Protein AF-A0A1W9P4B5-F1 (afdb_monomer_lite)

Sequence (151 aa):
MIIADLLYSATKAFLNADIENPQRNAEILLSYLLDCSIGEIYLSKEIELDIEKFKCSIQQKIEGEPWAYIFNSVQFRNLELKIKKGVFIPRPETELLVEEAERIVLRWLGHTKHAVDFPSEEIMAQVSIGNFSIADTRNWCSSTSAPAAET

Foldseek 3Di:
DFLVVQLVVQLVLCVVLVHPPSSVVSLVLCCLQQVHHSVVSVVDGDDDGDVVLSVVLSVCVSVVHDPCASSQWDDDPPDIDRHHPPDDHDDPVCVVVVVVVVVVVVVVVVPDPDPDPDPPVPPPPDPCPDDDDDDDDDDDDDDDDDDDDDD

Structure (mmCIF, N/CA/C/O backbone):
data_AF-A0A1W9P4B5-F1
#
_entry.id   AF-A0A1W9P4B5-F1
#
loop_
_atom_site.group_PDB
_atom_site.id
_atom_site.type_symbol
_atom_site.label_atom_id
_atom_site.label_alt_id
_atom_site.label_comp_id
_atom_site.label_asym_id
_atom_site.label_entity_id
_atom_site.label_seq_id
_atom_site.pdbx_PDB_ins_code
_atom_site.Cartn_x
_atom_site.Cartn_y
_atom_site.Cartn_z
_atom_site.occupancy
_atom_site.B_iso_or_equiv
_atom_site.auth_seq_id
_atom_site.auth_comp_id
_atom_site.auth_asym_id
_atom_site.auth_atom_id
_atom_site.pdbx_PDB_model_num
ATOM 1 N N . MET A 1 1 ? -5.788 9.932 16.813 1.00 71.62 1 MET A N 1
ATOM 2 C CA . MET A 1 1 ? -6.511 8.633 16.718 1.00 71.62 1 MET A CA 1
ATOM 3 C C . MET A 1 1 ? -5.588 7.511 17.172 1.00 71.62 1 MET A C 1
ATOM 5 O O . MET A 1 1 ? -4.381 7.673 17.034 1.00 71.62 1 MET A O 1
ATOM 9 N N . ILE A 1 2 ? -6.121 6.403 17.701 1.00 86.38 2 ILE A N 1
ATOM 10 C CA . ILE A 1 2 ? -5.302 5.263 18.146 1.00 86.38 2 ILE A CA 1
ATOM 11 C C . ILE A 1 2 ? -4.926 4.403 16.931 1.00 86.38 2 ILE A C 1
ATOM 13 O O . ILE A 1 2 ? -5.793 3.977 16.168 1.00 86.38 2 ILE A O 1
ATOM 17 N N . ILE A 1 3 ? -3.632 4.122 16.761 1.00 88.44 3 ILE A N 1
ATOM 18 C CA . ILE A 1 3 ? -3.105 3.330 15.633 1.00 88.44 3 ILE A CA 1
ATOM 19 C C . ILE A 1 3 ? -3.674 1.911 15.599 1.00 88.44 3 ILE A C 1
ATOM 21 O O . ILE A 1 3 ? -4.007 1.400 14.530 1.00 88.44 3 ILE A O 1
ATOM 25 N N . ALA A 1 4 ? -3.818 1.283 16.768 1.00 89.38 4 ALA A N 1
ATOM 26 C CA . ALA A 1 4 ? -4.359 -0.067 16.885 1.00 89.38 4 ALA A CA 1
ATOM 27 C C . ALA A 1 4 ? -5.770 -0.183 16.281 1.00 89.38 4 ALA A C 1
ATOM 29 O O . ALA A 1 4 ? -6.054 -1.153 15.580 1.00 89.38 4 ALA A O 1
ATOM 30 N N . ASP A 1 5 ? -6.622 0.828 16.481 1.00 91.06 5 ASP A N 1
ATOM 31 C CA . ASP A 1 5 ? -7.984 0.843 15.938 1.00 91.06 5 ASP A CA 1
ATOM 32 C C . ASP A 1 5 ? -7.976 0.956 14.407 1.00 91.06 5 ASP A C 1
ATOM 34 O O . ASP A 1 5 ? -8.741 0.278 13.717 1.00 91.06 5 ASP A O 1
ATOM 38 N N . LEU A 1 6 ? -7.070 1.773 13.861 1.00 91.94 6 LEU A N 1
ATOM 39 C CA . LEU A 1 6 ? -6.895 1.933 12.419 1.00 91.94 6 LEU A CA 1
ATOM 40 C C . LEU A 1 6 ? -6.395 0.640 11.768 1.00 91.94 6 LEU A C 1
ATOM 42 O O . LEU A 1 6 ? -7.020 0.163 10.819 1.00 91.94 6 LEU A O 1
ATOM 46 N N . LEU A 1 7 ? -5.344 0.024 12.320 1.00 92.75 7 LEU A N 1
ATOM 47 C CA . LEU A 1 7 ? -4.835 -1.274 11.866 1.00 92.75 7 LEU A CA 1
ATOM 48 C C . LEU A 1 7 ? -5.916 -2.353 11.924 1.00 92.75 7 LEU A C 1
ATOM 50 O O . LEU A 1 7 ? -6.092 -3.099 10.959 1.00 92.75 7 LEU A O 1
ATOM 54 N N . TYR A 1 8 ? -6.670 -2.418 13.023 1.00 94.19 8 TYR A N 1
ATOM 55 C CA . TYR A 1 8 ? -7.763 -3.372 13.182 1.00 94.19 8 TYR A CA 1
ATOM 56 C C . TYR A 1 8 ? -8.853 -3.166 12.122 1.00 94.19 8 TYR A C 1
ATOM 58 O O . TYR A 1 8 ? -9.281 -4.126 11.477 1.00 94.19 8 TYR A O 1
ATOM 66 N N . SER A 1 9 ? -9.270 -1.917 11.894 1.00 94.44 9 SER A N 1
ATOM 67 C CA . SER A 1 9 ? -10.311 -1.592 10.916 1.00 94.44 9 SER A CA 1
ATOM 68 C C . SER A 1 9 ? -9.905 -1.933 9.475 1.00 94.44 9 SER A C 1
ATOM 70 O O . SER A 1 9 ? -10.677 -2.588 8.773 1.00 94.44 9 SER A O 1
ATOM 72 N N . ALA A 1 10 ? -8.682 -1.581 9.056 1.00 94.50 10 ALA A N 1
ATOM 73 C CA . ALA A 1 10 ? -8.159 -1.912 7.729 1.00 94.50 10 ALA A CA 1
ATOM 74 C C . ALA A 1 10 ? -7.970 -3.421 7.552 1.00 94.50 10 ALA A C 1
ATOM 76 O O . ALA A 1 10 ? -8.402 -3.983 6.549 1.00 94.50 10 ALA A O 1
ATOM 77 N N . THR A 1 11 ? -7.396 -4.098 8.551 1.00 96.25 11 THR A N 1
ATOM 78 C CA . THR A 1 11 ? -7.199 -5.555 8.513 1.00 96.25 11 THR A CA 1
ATOM 79 C C . THR A 1 11 ? -8.533 -6.278 8.355 1.00 96.25 11 THR A C 1
ATOM 81 O O . THR A 1 11 ? -8.647 -7.189 7.541 1.00 96.25 11 THR A O 1
ATOM 84 N N . LYS A 1 12 ? -9.569 -5.849 9.086 1.00 96.62 12 LYS A N 1
ATOM 85 C CA . LYS A 1 12 ? -10.916 -6.415 8.973 1.00 96.62 12 LYS A CA 1
ATOM 86 C C . LYS A 1 12 ? -11.532 -6.168 7.595 1.00 96.62 12 LYS A C 1
ATOM 88 O O . LYS A 1 12 ? -12.156 -7.072 7.049 1.00 96.62 12 LYS A O 1
ATOM 93 N N . ALA A 1 13 ? -11.356 -4.973 7.030 1.00 94.69 13 ALA A N 1
ATOM 94 C CA . ALA A 1 13 ? -11.843 -4.657 5.689 1.00 94.69 13 ALA A CA 1
ATOM 95 C C . ALA A 1 13 ? -11.183 -5.545 4.621 1.00 94.69 13 ALA A C 1
ATOM 97 O O . ALA A 1 13 ? -11.881 -6.134 3.801 1.00 94.69 13 ALA A O 1
ATOM 98 N N . PHE A 1 14 ? -9.860 -5.707 4.684 1.00 95.38 14 PHE A N 1
ATOM 99 C CA . PHE A 1 14 ? -9.109 -6.560 3.761 1.00 95.38 14 PHE A CA 1
ATOM 100 C C . PHE A 1 14 ? -9.411 -8.048 3.940 1.00 95.38 14 PHE A C 1
ATOM 102 O O . PHE A 1 14 ? -9.526 -8.761 2.948 1.00 95.38 14 PHE A O 1
ATOM 109 N N . LEU A 1 15 ? -9.616 -8.507 5.177 1.00 95.62 15 LEU A N 1
ATOM 110 C CA . LEU A 1 15 ? -10.030 -9.882 5.457 1.00 95.62 15 LEU A CA 1
ATOM 111 C C . LEU A 1 15 ? -11.411 -10.189 4.863 1.00 95.62 15 LEU A C 1
ATOM 113 O O . LEU A 1 15 ? -11.600 -11.233 4.252 1.00 95.62 15 LEU A O 1
ATOM 117 N N . ASN A 1 16 ? -12.370 -9.271 5.007 1.00 95.31 16 ASN A N 1
ATOM 118 C CA . ASN A 1 16 ? -13.713 -9.436 4.443 1.00 95.31 16 ASN A CA 1
ATOM 119 C C . ASN A 1 16 ? -13.723 -9.442 2.906 1.00 95.31 16 ASN A C 1
ATOM 121 O O . ASN A 1 16 ? -14.656 -9.968 2.308 1.00 95.31 16 ASN A O 1
ATOM 125 N N . ALA A 1 17 ? -12.713 -8.833 2.287 1.00 93.81 17 ALA A N 1
ATOM 126 C CA . ALA A 1 17 ? -12.527 -8.777 0.843 1.00 93.81 17 ALA A CA 1
ATOM 127 C C . ALA A 1 17 ? -11.609 -9.890 0.298 1.00 93.81 17 ALA A C 1
ATOM 129 O O . ALA A 1 17 ? -11.245 -9.840 -0.872 1.00 93.81 17 ALA A O 1
ATOM 130 N N . ASP A 1 18 ? -11.226 -10.864 1.134 1.00 93.50 18 ASP A N 1
ATOM 131 C CA . ASP A 1 18 ? -10.350 -11.992 0.780 1.00 93.50 18 ASP A CA 1
ATOM 132 C C . ASP A 1 18 ? -8.987 -11.564 0.194 1.00 93.50 18 ASP A C 1
ATOM 134 O O . ASP A 1 18 ? -8.412 -12.208 -0.682 1.00 93.50 18 ASP A O 1
ATOM 138 N N . ILE A 1 19 ? -8.451 -10.436 0.675 1.00 92.81 19 ILE A N 1
ATOM 139 C CA . ILE A 1 19 ? -7.120 -9.966 0.284 1.00 92.81 19 ILE A CA 1
ATOM 140 C C . ILE A 1 19 ? -6.054 -10.753 1.046 1.00 92.81 19 ILE A C 1
ATOM 142 O O . ILE A 1 19 ? -6.063 -10.820 2.278 1.00 92.81 19 ILE A O 1
ATOM 146 N N . GLU A 1 20 ? -5.073 -11.277 0.314 1.00 91.50 20 GLU A N 1
ATOM 147 C CA . GLU A 1 20 ? -3.916 -11.956 0.894 1.00 91.50 20 GLU A CA 1
ATOM 148 C C . GLU A 1 20 ? -3.155 -11.063 1.882 1.00 91.50 20 GLU A C 1
ATOM 150 O O . GLU A 1 20 ? -2.896 -9.891 1.615 1.00 91.50 20 GLU A O 1
ATOM 155 N N . ASN A 1 21 ? -2.715 -11.634 3.007 1.00 93.69 21 ASN A N 1
ATOM 156 C CA . ASN A 1 21 ? -1.955 -10.927 4.045 1.00 93.69 21 ASN A CA 1
ATOM 157 C C . ASN A 1 21 ? -2.618 -9.595 4.476 1.00 93.69 21 ASN A C 1
ATOM 159 O O . ASN A 1 21 ? -2.022 -8.520 4.317 1.00 93.69 21 ASN A O 1
ATOM 163 N N . PRO A 1 22 ? -3.839 -9.626 5.043 1.00 94.44 22 PRO A N 1
ATOM 164 C CA . PRO A 1 22 ? -4.623 -8.419 5.316 1.00 94.44 22 PRO A CA 1
ATOM 165 C C . PRO A 1 22 ? -3.927 -7.472 6.302 1.00 94.44 22 PRO A C 1
ATOM 167 O O . PRO A 1 22 ? -3.930 -6.260 6.101 1.00 94.44 22 PRO A O 1
ATOM 170 N N . GLN A 1 23 ? -3.249 -8.014 7.319 1.00 93.56 23 GLN A N 1
ATOM 171 C CA . GLN A 1 23 ? -2.493 -7.212 8.284 1.00 93.56 23 GLN A CA 1
ATOM 172 C C . GLN A 1 23 ? -1.328 -6.470 7.619 1.00 93.56 23 GLN A C 1
ATOM 174 O O . GLN A 1 23 ? -1.146 -5.276 7.836 1.00 93.56 23 GLN A O 1
ATOM 179 N N . ARG A 1 24 ? -0.573 -7.150 6.748 1.00 93.88 24 ARG A N 1
ATOM 180 C CA . ARG A 1 24 ? 0.555 -6.538 6.037 1.00 93.88 24 ARG A CA 1
ATOM 181 C C . ARG A 1 24 ? 0.095 -5.430 5.090 1.00 93.88 24 ARG A C 1
ATOM 183 O O . ARG A 1 24 ? 0.748 -4.400 4.989 1.00 93.88 24 ARG A O 1
ATOM 190 N N . ASN A 1 25 ? -1.040 -5.621 4.421 1.00 94.12 25 ASN A N 1
ATOM 191 C CA . ASN A 1 25 ? -1.643 -4.587 3.580 1.00 94.12 25 ASN A CA 1
ATOM 192 C C . ASN A 1 25 ? -2.090 -3.366 4.401 1.00 94.12 25 ASN A C 1
ATOM 194 O O . ASN A 1 25 ? -1.901 -2.238 3.954 1.00 94.12 25 ASN A O 1
ATOM 198 N N . ALA A 1 26 ? -2.628 -3.573 5.607 1.00 94.62 26 ALA A N 1
ATOM 199 C CA . ALA A 1 26 ? -2.977 -2.482 6.516 1.00 94.62 26 ALA A CA 1
ATOM 200 C C . ALA A 1 26 ? -1.742 -1.695 6.988 1.00 94.62 26 ALA A C 1
ATOM 202 O O . ALA A 1 26 ? -1.775 -0.466 7.002 1.00 94.62 26 ALA A O 1
ATOM 203 N N . GLU A 1 27 ? -0.646 -2.389 7.316 1.00 94.19 27 GLU A N 1
ATOM 204 C CA . GLU A 1 27 ? 0.638 -1.761 7.658 1.00 94.19 27 GLU A CA 1
ATOM 205 C C . GLU A 1 27 ? 1.176 -0.897 6.513 1.00 94.19 27 GLU A C 1
ATOM 207 O O . GLU A 1 27 ? 1.534 0.252 6.745 1.00 94.19 27 GLU A O 1
ATOM 212 N N . ILE A 1 28 ? 1.200 -1.430 5.285 1.00 93.38 28 ILE A N 1
ATOM 213 C CA . ILE A 1 28 ? 1.696 -0.721 4.092 1.00 93.38 28 ILE A CA 1
ATOM 214 C C . ILE A 1 28 ? 0.847 0.522 3.794 1.00 93.38 28 ILE A C 1
ATOM 216 O O . ILE A 1 28 ? 1.372 1.577 3.441 1.00 93.38 28 ILE A O 1
ATOM 220 N N . LEU A 1 29 ? -0.475 0.416 3.941 1.00 93.94 29 LEU A N 1
ATOM 221 C CA . LEU A 1 29 ? -1.367 1.554 3.748 1.00 93.94 29 LEU A CA 1
ATOM 222 C C . LEU A 1 29 ? -1.080 2.669 4.760 1.00 93.94 29 LEU A C 1
ATOM 224 O O . LEU A 1 29 ? -0.977 3.835 4.385 1.00 93.94 29 LEU A O 1
ATOM 228 N N . LEU A 1 30 ? -0.962 2.318 6.042 1.00 92.81 30 LEU A N 1
ATOM 229 C CA . LEU A 1 30 ? -0.698 3.299 7.091 1.00 92.81 30 LEU A CA 1
ATOM 230 C C . LEU A 1 30 ? 0.701 3.897 6.976 1.00 92.81 30 LEU A C 1
ATOM 232 O O . LEU A 1 30 ? 0.831 5.105 7.142 1.00 92.81 30 LEU A O 1
ATOM 236 N N . SER A 1 31 ? 1.714 3.093 6.641 1.00 92.38 31 SER A N 1
ATOM 237 C CA . SER A 1 31 ? 3.080 3.585 6.430 1.00 92.38 31 SER A CA 1
ATOM 238 C C . SER A 1 31 ? 3.105 4.648 5.337 1.00 92.38 31 SER A C 1
ATOM 240 O O . SER A 1 31 ? 3.725 5.691 5.496 1.00 92.38 31 SER A O 1
ATOM 242 N N . TYR A 1 32 ? 2.366 4.410 4.249 1.00 91.38 32 TYR A N 1
ATOM 243 C CA . TYR A 1 32 ? 2.268 5.354 3.144 1.00 91.38 32 TYR A CA 1
ATOM 244 C C . TYR A 1 32 ? 1.521 6.639 3.526 1.00 91.38 32 TYR A C 1
ATOM 246 O O . TYR A 1 32 ? 1.986 7.735 3.234 1.00 91.38 32 TYR A O 1
ATOM 254 N N . LEU A 1 33 ? 0.368 6.533 4.195 1.00 91.62 33 LEU A N 1
ATOM 255 C CA . LEU A 1 33 ? -0.437 7.711 4.544 1.00 91.62 33 LEU A CA 1
ATOM 256 C C . LEU A 1 33 ? 0.206 8.598 5.618 1.00 91.62 33 LEU A C 1
ATOM 258 O O . LEU A 1 33 ? -0.115 9.783 5.690 1.00 91.62 33 LEU A O 1
ATOM 262 N N . LEU A 1 34 ? 1.066 8.022 6.457 1.00 89.69 34 LEU A N 1
ATOM 263 C CA . LEU A 1 34 ? 1.767 8.713 7.539 1.00 89.69 34 LEU A CA 1
ATOM 264 C C . LEU A 1 34 ? 3.197 9.112 7.173 1.00 89.69 34 LEU A C 1
ATOM 266 O O . LEU A 1 34 ? 3.859 9.736 7.998 1.00 89.69 34 LEU A O 1
ATOM 270 N N . ASP A 1 35 ? 3.657 8.742 5.976 1.00 89.12 35 ASP A N 1
ATOM 271 C CA . ASP A 1 35 ? 5.031 8.943 5.514 1.00 89.12 35 ASP A CA 1
ATOM 272 C C . ASP A 1 35 ? 6.072 8.439 6.533 1.00 89.12 35 ASP A C 1
ATOM 274 O O . ASP A 1 35 ? 7.003 9.139 6.930 1.00 89.12 35 ASP A O 1
ATOM 278 N N . CYS A 1 36 ? 5.866 7.216 7.030 1.00 89.75 36 CYS A N 1
ATOM 279 C CA . CYS A 1 36 ? 6.723 6.604 8.042 1.00 89.75 36 CYS A CA 1
ATOM 280 C C . CYS A 1 36 ? 7.005 5.133 7.739 1.00 89.75 36 CYS A C 1
ATOM 282 O O . CYS A 1 36 ? 6.338 4.486 6.933 1.00 89.75 36 CYS A O 1
ATOM 284 N N . SER A 1 37 ? 8.010 4.569 8.399 1.00 89.56 37 SER A N 1
ATOM 285 C CA . SER A 1 37 ? 8.308 3.143 8.306 1.00 89.56 37 SER A CA 1
ATOM 286 C C . SER A 1 37 ? 7.298 2.300 9.092 1.00 89.56 37 SER A C 1
ATOM 288 O O . SER A 1 37 ? 6.739 2.722 10.103 1.00 89.56 37 SER A O 1
ATOM 290 N N . ILE A 1 38 ? 7.120 1.037 8.690 1.00 89.69 38 ILE A N 1
ATOM 291 C CA . ILE A 1 38 ? 6.229 0.099 9.397 1.00 89.69 38 ILE A CA 1
ATOM 292 C C . ILE A 1 38 ? 6.636 -0.070 10.873 1.00 89.69 38 ILE A C 1
ATOM 294 O O . ILE A 1 38 ? 5.777 -0.235 11.733 1.00 89.69 38 ILE A O 1
ATOM 298 N N . GLY A 1 39 ? 7.934 0.003 11.189 1.00 89.06 39 GLY A N 1
ATOM 299 C CA . GLY A 1 39 ? 8.412 -0.051 12.573 1.00 89.06 39 GLY A CA 1
ATOM 300 C C . GLY A 1 39 ? 7.950 1.147 13.408 1.00 89.06 39 GLY A C 1
ATOM 301 O O . GLY A 1 39 ? 7.532 0.974 14.552 1.00 89.06 39 GLY A O 1
ATOM 302 N N . GLU A 1 40 ? 7.960 2.347 12.826 1.00 88.25 40 GLU A N 1
ATOM 303 C CA . GLU A 1 40 ? 7.526 3.587 13.486 1.00 88.25 40 GLU A CA 1
ATOM 304 C C . GLU A 1 40 ? 6.023 3.617 13.770 1.00 88.25 40 GLU A C 1
ATOM 306 O O . GLU A 1 40 ? 5.604 4.214 14.764 1.00 88.25 40 GLU A O 1
ATOM 311 N N . ILE A 1 41 ? 5.212 2.907 12.977 1.00 88.00 41 ILE A N 1
ATOM 312 C CA . ILE A 1 41 ? 3.773 2.743 13.240 1.00 88.00 41 ILE A CA 1
ATOM 313 C C . ILE A 1 41 ? 3.539 2.156 14.637 1.00 88.00 41 ILE A C 1
ATOM 315 O O . ILE A 1 41 ? 2.651 2.606 15.350 1.00 88.00 41 ILE A O 1
ATOM 319 N N . TYR A 1 42 ? 4.343 1.181 15.061 1.00 87.00 42 TYR A N 1
ATOM 320 C CA . TYR A 1 42 ? 4.175 0.524 16.362 1.00 87.00 42 TYR A CA 1
ATOM 321 C C . TYR A 1 42 ? 4.733 1.333 17.542 1.00 87.00 42 TYR A C 1
ATOM 323 O O . TYR A 1 42 ? 4.415 1.043 18.697 1.00 87.00 42 TYR A O 1
ATOM 331 N N . LEU A 1 43 ? 5.570 2.334 17.264 1.00 86.06 43 LEU A N 1
ATOM 332 C CA . LEU A 1 43 ? 6.175 3.216 18.266 1.00 86.06 43 LEU A CA 1
ATOM 333 C C . LEU A 1 43 ? 5.281 4.425 18.566 1.00 86.06 43 L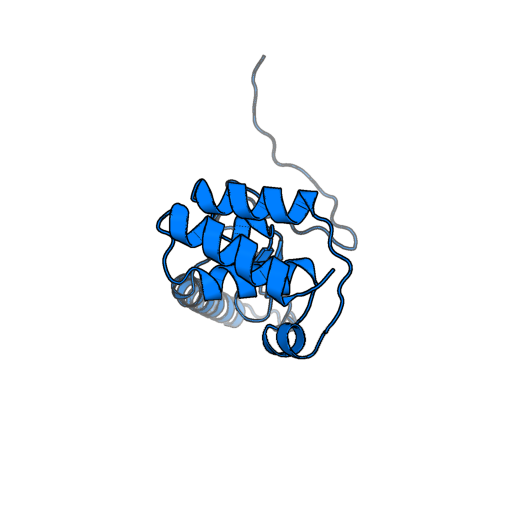EU A C 1
ATOM 335 O O . LEU A 1 43 ? 5.241 4.913 19.699 1.00 86.06 43 LEU A O 1
ATOM 339 N N . SER A 1 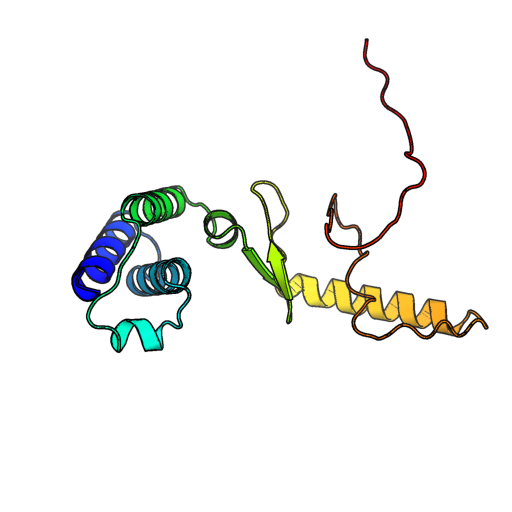44 ? 4.544 4.886 17.562 1.00 78.88 44 SER A N 1
ATOM 340 C CA . SER A 1 44 ? 3.609 5.999 17.675 1.00 78.88 44 SER A CA 1
ATOM 341 C C . SER A 1 44 ? 2.328 5.571 18.406 1.00 78.88 44 SER A C 1
ATOM 343 O O . SER A 1 44 ? 1.777 4.501 18.167 1.00 78.88 44 SER A O 1
ATOM 345 N N . LYS A 1 45 ? 1.830 6.397 19.335 1.00 72.19 45 LYS A N 1
ATOM 346 C CA . LYS A 1 45 ? 0.560 6.125 20.047 1.00 72.19 45 LYS A CA 1
ATOM 347 C C . LYS A 1 45 ? -0.625 6.870 19.452 1.00 72.19 45 LYS A C 1
ATOM 349 O O . LYS A 1 45 ? -1.736 6.343 19.430 1.00 72.19 45 LYS A O 1
ATOM 354 N N . GLU A 1 46 ? -0.377 8.074 18.959 1.00 78.19 46 GLU A N 1
ATOM 355 C CA . GLU A 1 46 ? -1.384 8.930 18.355 1.00 78.19 46 GLU A CA 1
ATOM 356 C C . GLU A 1 46 ? -0.867 9.475 17.035 1.00 78.19 46 GLU A C 1
ATOM 358 O O . GLU A 1 46 ? 0.286 9.884 16.926 1.00 78.19 46 GLU A O 1
ATOM 363 N N . ILE A 1 47 ? -1.750 9.456 16.044 1.00 82.94 47 ILE A N 1
ATOM 364 C CA . ILE A 1 47 ? -1.503 9.995 14.712 1.00 82.94 47 ILE A CA 1
ATOM 365 C C . ILE A 1 47 ? -2.681 10.848 14.268 1.00 82.94 47 ILE A C 1
ATOM 367 O O . ILE A 1 47 ? -3.840 10.598 14.644 1.00 82.94 47 ILE A O 1
ATOM 371 N N . GLU A 1 48 ? -2.354 11.834 13.446 1.00 85.19 48 GLU A N 1
ATOM 372 C CA . GLU A 1 48 ? -3.295 12.597 12.644 1.00 85.19 48 GLU A CA 1
ATOM 373 C C . GLU A 1 48 ? -3.289 12.015 11.231 1.00 85.19 48 GLU A C 1
ATOM 375 O O . GLU A 1 48 ? -2.243 11.860 10.607 1.00 85.19 48 GLU A O 1
ATOM 380 N N . LEU A 1 49 ? -4.468 11.629 10.757 1.00 88.12 49 LEU A N 1
ATOM 381 C CA . LEU A 1 49 ? -4.669 10.945 9.487 1.00 88.12 49 LEU A CA 1
ATOM 382 C C . LEU A 1 49 ? -5.961 11.470 8.868 1.00 88.12 49 LEU A C 1
ATOM 384 O O . LEU A 1 49 ? -6.980 11.595 9.549 1.00 88.12 49 LEU A O 1
ATOM 388 N N . ASP A 1 50 ? -5.935 11.708 7.563 1.00 90.88 50 ASP A N 1
ATOM 389 C CA . ASP A 1 50 ? -7.143 11.955 6.785 1.00 90.88 50 ASP A CA 1
ATOM 390 C C . ASP A 1 50 ? -7.942 10.648 6.620 1.00 90.88 50 ASP A C 1
ATOM 392 O O . ASP A 1 50 ? -7.579 9.747 5.858 1.00 90.88 50 ASP A O 1
ATOM 396 N N . ILE A 1 51 ? -9.042 10.545 7.368 1.00 90.25 51 ILE A N 1
ATOM 397 C CA . ILE A 1 51 ? -9.908 9.360 7.407 1.00 90.25 51 ILE A CA 1
ATOM 398 C C . ILE A 1 51 ? -10.554 9.092 6.043 1.00 90.25 51 ILE A C 1
ATOM 400 O O . ILE A 1 51 ? -10.767 7.933 5.682 1.00 90.25 51 ILE A O 1
ATOM 404 N N . GLU A 1 52 ? -10.874 10.139 5.283 1.00 91.06 52 GLU A N 1
ATOM 405 C CA . GLU A 1 52 ? -11.528 9.984 3.985 1.00 91.06 52 GLU A CA 1
ATOM 406 C C . GLU A 1 52 ? -10.549 9.410 2.964 1.00 91.06 52 GLU A C 1
ATOM 408 O O . GLU A 1 52 ? -10.883 8.452 2.264 1.00 91.06 52 GLU A O 1
ATOM 413 N N . LYS A 1 53 ? -9.297 9.890 2.959 1.00 90.75 53 LYS A N 1
ATOM 414 C CA . LYS A 1 53 ? -8.228 9.269 2.158 1.00 90.75 53 LYS A CA 1
ATOM 415 C C . LYS A 1 53 ? -7.993 7.817 2.551 1.00 90.75 53 LYS A C 1
ATOM 417 O O . LYS A 1 53 ? -7.928 6.963 1.675 1.00 90.75 53 LYS A O 1
ATOM 422 N N . PHE A 1 54 ? -7.931 7.521 3.847 1.00 92.81 54 PHE A N 1
ATOM 423 C CA . PHE A 1 54 ? -7.741 6.157 4.341 1.00 92.81 54 PHE A CA 1
ATOM 424 C C . PHE A 1 54 ? -8.830 5.194 3.858 1.00 92.81 54 PHE A C 1
ATOM 426 O O . PHE A 1 54 ? -8.523 4.136 3.308 1.00 92.81 54 PHE A O 1
ATOM 433 N N . LYS A 1 55 ? -10.105 5.569 4.003 1.00 92.94 55 LYS A N 1
ATOM 434 C CA . LYS A 1 55 ? -11.229 4.754 3.519 1.00 92.94 55 LYS A CA 1
ATOM 435 C C . LYS A 1 55 ? -11.216 4.608 1.999 1.00 92.94 55 LYS A C 1
ATOM 437 O O . LYS A 1 55 ? -11.458 3.510 1.503 1.00 92.94 55 LYS A O 1
ATOM 442 N N . CYS A 1 56 ? -10.914 5.686 1.273 1.00 94.12 56 CYS A N 1
ATOM 443 C CA . CYS A 1 56 ? -10.820 5.668 -0.184 1.00 94.12 56 CYS A CA 1
ATOM 444 C C . CYS A 1 56 ? -9.738 4.686 -0.660 1.00 94.12 56 CYS A C 1
ATOM 446 O O . CYS A 1 56 ? -10.018 3.816 -1.480 1.00 94.12 56 CYS A O 1
ATOM 448 N N . SER A 1 57 ? -8.541 4.736 -0.070 1.00 93.25 57 SER A N 1
ATOM 449 C CA . SER A 1 57 ? -7.451 3.810 -0.394 1.00 93.25 57 SER A CA 1
ATOM 450 C C . SER A 1 57 ? -7.789 2.348 -0.088 1.00 93.25 57 SER A C 1
ATOM 452 O O . SER A 1 57 ? -7.422 1.464 -0.861 1.00 93.25 57 SER A O 1
ATOM 454 N N . ILE A 1 58 ? -8.510 2.071 1.006 1.00 94.00 58 ILE A N 1
ATOM 455 C CA . ILE A 1 58 ? -9.006 0.717 1.302 1.00 94.00 58 ILE A CA 1
ATOM 456 C C . ILE A 1 58 ? -9.953 0.248 0.196 1.00 94.00 58 ILE A C 1
ATOM 458 O O . ILE A 1 58 ? -9.799 -0.862 -0.308 1.00 94.00 58 ILE A O 1
ATOM 462 N N . GLN A 1 59 ? -10.906 1.093 -0.199 1.00 93.69 59 GLN A N 1
ATOM 463 C CA . GLN A 1 59 ? -11.893 0.755 -1.219 1.00 93.69 59 GLN A CA 1
ATOM 464 C C . GLN A 1 59 ? -11.236 0.483 -2.579 1.00 93.69 59 GLN A C 1
ATOM 466 O O . GLN A 1 59 ? -11.502 -0.552 -3.184 1.00 93.69 59 GLN A O 1
ATOM 471 N N . GLN A 1 60 ? -10.308 1.340 -3.011 1.00 92.44 60 GLN A N 1
ATOM 472 C CA . GLN A 1 60 ? -9.530 1.131 -4.238 1.00 92.44 60 GLN A CA 1
ATOM 473 C C . GLN A 1 60 ? -8.774 -0.200 -4.213 1.00 92.44 60 GLN A C 1
ATOM 475 O O . GLN A 1 60 ? -8.751 -0.943 -5.195 1.00 92.44 60 GLN A O 1
ATOM 480 N N . LYS A 1 61 ? -8.179 -0.540 -3.064 1.00 92.50 61 LYS A N 1
ATOM 481 C CA . LYS A 1 61 ? -7.459 -1.802 -2.907 1.00 92.50 61 LYS A CA 1
ATOM 482 C C . LYS A 1 61 ? -8.390 -3.015 -3.001 1.00 92.50 61 LYS A C 1
ATOM 484 O O . LYS A 1 61 ? -8.016 -4.008 -3.621 1.00 92.50 61 LYS A O 1
ATOM 489 N N . ILE A 1 62 ? -9.585 -2.926 -2.415 1.00 92.19 62 ILE A N 1
ATOM 490 C CA . ILE A 1 62 ? -10.635 -3.957 -2.488 1.00 92.19 62 ILE A CA 1
ATOM 491 C C . ILE A 1 62 ? -11.152 -4.129 -3.920 1.00 92.19 62 ILE A C 1
ATOM 493 O O . ILE A 1 62 ? -11.416 -5.249 -4.346 1.00 92.19 62 ILE A O 1
ATOM 497 N N . GLU A 1 63 ? -11.226 -3.049 -4.695 1.00 92.19 63 GLU A N 1
ATOM 498 C CA . GLU A 1 63 ? -11.581 -3.077 -6.121 1.00 92.19 63 GLU A CA 1
ATOM 499 C C . GLU A 1 63 ? -10.488 -3.695 -7.013 1.00 92.19 63 GLU A C 1
ATOM 501 O O . GLU A 1 63 ? -10.673 -3.844 -8.221 1.00 92.19 63 GLU A O 1
ATOM 506 N N . GLY A 1 64 ? -9.357 -4.095 -6.424 1.00 88.88 64 GLY A N 1
ATOM 507 C CA . GLY A 1 64 ? -8.255 -4.750 -7.117 1.00 88.88 64 GLY A CA 1
ATOM 508 C C . GLY A 1 64 ? -7.207 -3.783 -7.661 1.00 88.88 64 GLY A C 1
ATOM 509 O O . GLY A 1 64 ? -6.347 -4.204 -8.437 1.00 88.88 64 GLY A O 1
ATOM 510 N N . GLU A 1 65 ? -7.228 -2.503 -7.267 1.00 88.19 65 GLU A N 1
ATOM 511 C CA . GLU A 1 65 ? -6.191 -1.566 -7.693 1.00 88.19 65 GLU A CA 1
ATOM 512 C C . GLU A 1 65 ? -4.828 -1.909 -7.046 1.00 88.19 65 GLU A C 1
ATOM 514 O O . GLU A 1 65 ? -4.713 -2.092 -5.826 1.00 88.19 65 GLU A O 1
ATOM 519 N N . PRO A 1 66 ? -3.747 -2.011 -7.846 1.00 87.56 66 PRO A N 1
ATOM 520 C CA . PRO A 1 66 ? -2.390 -2.127 -7.331 1.00 87.56 66 PRO A CA 1
ATOM 521 C C . PRO A 1 66 ? -2.000 -0.947 -6.436 1.00 87.56 66 PRO A C 1
ATOM 523 O O . PRO A 1 66 ? -2.332 0.202 -6.729 1.00 87.56 66 PRO A O 1
ATOM 526 N N . TRP A 1 67 ? -1.179 -1.217 -5.416 1.00 88.81 67 TRP A N 1
ATOM 527 C CA . TRP A 1 67 ? -0.666 -0.185 -4.505 1.00 88.81 67 TRP A CA 1
ATOM 528 C C . TRP A 1 67 ? 0.011 0.972 -5.234 1.00 88.81 67 TRP A C 1
ATOM 530 O O . TRP A 1 67 ? -0.196 2.120 -4.872 1.00 88.81 67 TRP A O 1
ATOM 540 N N . ALA A 1 68 ? 0.737 0.676 -6.311 1.00 86.19 68 ALA A N 1
ATOM 541 C CA . ALA A 1 68 ? 1.427 1.687 -7.098 1.00 86.19 68 ALA A CA 1
ATOM 542 C C . ALA A 1 68 ? 0.475 2.771 -7.650 1.00 86.19 68 ALA A C 1
ATOM 544 O O . ALA A 1 68 ? 0.831 3.944 -7.700 1.00 86.19 68 ALA A O 1
ATOM 545 N N . TYR A 1 69 ? -0.755 2.404 -8.034 1.00 86.56 69 TYR A N 1
ATOM 546 C CA . TYR A 1 69 ? -1.746 3.376 -8.509 1.00 86.56 69 TYR A CA 1
ATOM 547 C C . TYR A 1 69 ? -2.456 4.099 -7.366 1.00 86.56 69 TYR A C 1
ATOM 549 O O . TYR A 1 69 ? -2.716 5.290 -7.488 1.00 86.56 69 TYR A O 1
ATOM 557 N N . ILE A 1 70 ? -2.704 3.419 -6.246 1.00 88.12 70 ILE A N 1
ATOM 558 C CA . ILE A 1 70 ? -3.278 4.044 -5.043 1.00 88.12 70 ILE A CA 1
ATOM 559 C C . ILE A 1 70 ? -2.320 5.117 -4.501 1.00 88.12 70 ILE A C 1
ATOM 561 O O . ILE A 1 70 ? -2.734 6.214 -4.135 1.00 88.12 70 ILE A O 1
ATOM 565 N N . PHE A 1 71 ? -1.023 4.816 -4.514 1.00 89.12 71 PHE A N 1
ATOM 566 C CA . PHE A 1 71 ? 0.048 5.693 -4.048 1.00 89.12 71 PHE A CA 1
ATOM 567 C C . PHE A 1 71 ? 0.523 6.684 -5.116 1.00 89.12 71 PHE A C 1
ATOM 569 O O . PHE A 1 71 ? 1.266 7.617 -4.821 1.00 89.12 71 PHE A O 1
ATOM 576 N N . ASN A 1 72 ? 0.105 6.502 -6.372 1.00 87.44 72 ASN A N 1
ATOM 577 C CA . ASN A 1 72 ? 0.630 7.231 -7.529 1.00 87.44 72 ASN A CA 1
ATOM 578 C C . ASN A 1 72 ? 2.171 7.252 -7.584 1.00 87.44 72 ASN A C 1
ATOM 580 O O . ASN A 1 72 ? 2.762 8.161 -8.173 1.00 87.44 72 ASN A O 1
ATOM 584 N N . SER A 1 73 ? 2.827 6.263 -6.974 1.00 83.50 73 SER A N 1
ATOM 585 C CA . SER A 1 73 ? 4.277 6.134 -6.950 1.00 83.50 73 SER A CA 1
ATOM 586 C C . SER A 1 73 ? 4.713 4.673 -6.959 1.00 83.50 73 SER A C 1
ATOM 588 O O . SER A 1 73 ? 3.985 3.767 -6.548 1.00 83.50 73 SER A O 1
ATOM 590 N N . VAL A 1 74 ? 5.904 4.433 -7.497 1.00 84.19 74 VAL A N 1
ATOM 591 C CA . VAL A 1 74 ? 6.543 3.120 -7.536 1.00 84.19 74 VAL A CA 1
ATOM 592 C C . VAL A 1 74 ? 8.045 3.293 -7.367 1.00 84.19 74 VAL A C 1
ATOM 594 O O . VAL A 1 74 ? 8.639 4.202 -7.945 1.00 84.19 74 VAL A O 1
ATOM 597 N N . GLN A 1 75 ? 8.664 2.418 -6.581 1.00 79.62 75 GLN A N 1
ATOM 598 C CA . GLN A 1 75 ? 10.118 2.347 -6.502 1.00 79.62 75 GLN A CA 1
ATOM 599 C C . GLN A 1 75 ? 10.649 1.517 -7.672 1.00 79.62 75 GLN A C 1
ATOM 601 O O . GLN A 1 75 ? 10.185 0.401 -7.909 1.00 79.62 75 GLN A O 1
ATOM 606 N N . PHE A 1 76 ? 11.609 2.074 -8.402 1.00 78.38 76 PHE A N 1
ATOM 607 C CA . PHE A 1 76 ? 12.334 1.404 -9.474 1.00 78.38 76 PHE A CA 1
ATOM 608 C C . PHE A 1 76 ? 13.826 1.667 -9.284 1.00 78.38 76 PHE A C 1
ATOM 610 O O . PHE A 1 76 ? 14.276 2.813 -9.383 1.00 78.38 76 PHE A O 1
ATOM 617 N N . ARG A 1 77 ? 14.602 0.619 -8.980 1.00 76.81 77 ARG A N 1
ATOM 618 C CA . ARG A 1 77 ? 15.986 0.750 -8.497 1.00 76.81 77 ARG A CA 1
ATOM 619 C C . ARG A 1 77 ? 16.057 1.731 -7.308 1.00 76.81 77 ARG A C 1
ATOM 621 O O . ARG A 1 77 ? 15.312 1.587 -6.345 1.00 76.81 77 ARG A O 1
ATOM 628 N N . ASN A 1 78 ? 16.918 2.747 -7.384 1.00 74.38 78 ASN A N 1
ATOM 629 C CA . ASN A 1 78 ? 17.081 3.776 -6.349 1.00 74.38 78 ASN A CA 1
ATOM 630 C C . ASN A 1 78 ? 16.201 5.019 -6.586 1.00 74.38 78 ASN A C 1
ATOM 632 O O . ASN A 1 78 ? 16.452 6.066 -5.992 1.00 74.38 78 ASN A O 1
ATOM 636 N N . LEU A 1 79 ? 15.217 4.936 -7.487 1.00 77.00 79 LEU A N 1
ATOM 637 C CA . LEU A 1 79 ? 14.365 6.055 -7.878 1.00 77.00 79 LEU A CA 1
ATOM 638 C C . LEU A 1 79 ? 12.920 5.814 -7.441 1.00 77.00 79 LEU A C 1
ATOM 640 O O . LEU A 1 79 ? 12.385 4.715 -7.587 1.00 77.00 79 LEU A O 1
ATOM 644 N N . GLU A 1 80 ? 12.264 6.869 -6.966 1.00 78.75 80 GLU A N 1
ATOM 645 C CA . GLU A 1 80 ? 10.815 6.896 -6.800 1.00 78.75 80 GLU A CA 1
ATOM 646 C C . GLU A 1 80 ? 10.182 7.573 -8.020 1.00 78.75 80 GLU A C 1
ATOM 648 O O . GLU A 1 80 ? 10.409 8.753 -8.296 1.00 78.75 80 GLU A O 1
ATOM 653 N N . LEU A 1 81 ? 9.390 6.817 -8.775 1.00 81.31 81 LEU A N 1
ATOM 654 C CA . LEU A 1 81 ? 8.716 7.297 -9.974 1.00 81.31 81 LEU A CA 1
ATOM 655 C C . LEU A 1 81 ? 7.265 7.627 -9.650 1.00 81.31 81 LEU A C 1
ATOM 657 O O . LEU A 1 81 ? 6.526 6.772 -9.164 1.00 81.31 81 LEU A O 1
ATOM 661 N N . LYS A 1 82 ? 6.827 8.845 -9.983 1.00 81.12 82 LYS A N 1
ATOM 662 C CA . LYS A 1 82 ? 5.406 9.206 -9.947 1.00 81.12 82 LYS A CA 1
ATOM 663 C C . LYS A 1 82 ? 4.700 8.605 -11.153 1.00 81.12 82 LYS A C 1
ATOM 665 O O . LYS A 1 82 ? 5.090 8.853 -12.292 1.00 81.12 82 LYS A O 1
ATOM 670 N N . ILE A 1 83 ? 3.639 7.849 -10.905 1.00 84.31 83 ILE A N 1
ATOM 671 C CA . ILE A 1 83 ? 2.862 7.184 -11.949 1.00 84.31 83 ILE A CA 1
ATOM 672 C C . ILE A 1 83 ? 1.404 7.622 -11.915 1.00 84.31 83 ILE A C 1
ATOM 674 O O . ILE A 1 83 ? 0.903 8.143 -10.922 1.00 84.31 83 ILE A O 1
ATOM 678 N N . LYS A 1 84 ? 0.715 7.408 -13.035 1.00 79.69 84 LYS A N 1
ATOM 679 C CA . LYS A 1 84 ? -0.727 7.619 -13.167 1.00 79.69 84 LYS A CA 1
ATOM 680 C C . LYS A 1 84 ? -1.392 6.334 -13.637 1.00 79.69 84 LYS A C 1
ATOM 682 O O . LYS A 1 84 ? -0.755 5.472 -14.246 1.00 79.69 84 LYS A O 1
ATOM 687 N N . LYS A 1 85 ? -2.696 6.225 -13.387 1.00 75.00 85 LYS A N 1
ATOM 688 C CA . LYS A 1 85 ? -3.521 5.120 -13.883 1.00 75.00 85 LYS A CA 1
ATOM 689 C C . LYS A 1 85 ? -3.384 5.000 -15.408 1.00 75.00 85 LYS A C 1
ATOM 691 O O . LYS A 1 85 ? -3.485 5.998 -16.118 1.00 75.00 85 LYS A O 1
ATOM 696 N N . GLY A 1 86 ? -3.134 3.784 -15.894 1.00 74.12 86 GLY A N 1
ATOM 697 C CA . GLY A 1 86 ? -2.909 3.496 -17.318 1.00 74.12 86 GLY A CA 1
ATOM 698 C C . GLY A 1 86 ? -1.442 3.524 -17.765 1.00 74.12 86 GLY A C 1
ATOM 699 O O . GLY A 1 86 ? -1.160 3.153 -18.900 1.00 74.12 86 GLY A O 1
ATOM 700 N N . VAL A 1 87 ? -0.506 3.905 -16.889 1.00 77.94 87 VAL A N 1
ATOM 701 C CA . VAL A 1 87 ? 0.939 3.794 -17.148 1.00 77.94 87 VAL A CA 1
ATOM 702 C C . VAL A 1 87 ? 1.441 2.418 -16.715 1.00 77.94 87 VAL A C 1
ATOM 704 O O . VAL A 1 87 ? 0.982 1.869 -15.710 1.00 77.94 87 VAL A O 1
ATOM 707 N N . PHE A 1 88 ? 2.383 1.856 -17.472 1.00 76.94 88 PHE A N 1
ATOM 708 C CA . PHE A 1 88 ? 3.022 0.585 -17.144 1.00 76.94 88 PHE A CA 1
ATOM 709 C C . PHE A 1 88 ? 3.712 0.663 -15.775 1.00 76.94 88 PHE A C 1
ATOM 711 O O . PHE A 1 88 ? 4.519 1.558 -15.532 1.00 76.94 88 PHE A O 1
ATOM 718 N N . ILE A 1 89 ? 3.393 -0.278 -14.881 1.00 78.38 89 ILE A N 1
ATOM 719 C CA . ILE A 1 89 ? 4.096 -0.420 -13.603 1.00 78.38 89 ILE A CA 1
ATOM 720 C C . ILE A 1 89 ? 5.370 -1.230 -13.882 1.00 78.38 89 ILE A C 1
ATOM 722 O O . ILE A 1 89 ? 5.245 -2.409 -14.237 1.00 78.38 89 ILE A O 1
ATOM 726 N N . PRO A 1 90 ? 6.570 -0.638 -13.739 1.00 70.06 90 PRO A N 1
ATOM 727 C CA . PRO A 1 90 ? 7.820 -1.340 -13.983 1.00 70.06 90 PRO A CA 1
ATOM 728 C C . PRO A 1 90 ? 7.950 -2.534 -13.034 1.00 70.06 90 PRO A C 1
ATOM 730 O O . PRO A 1 90 ? 7.56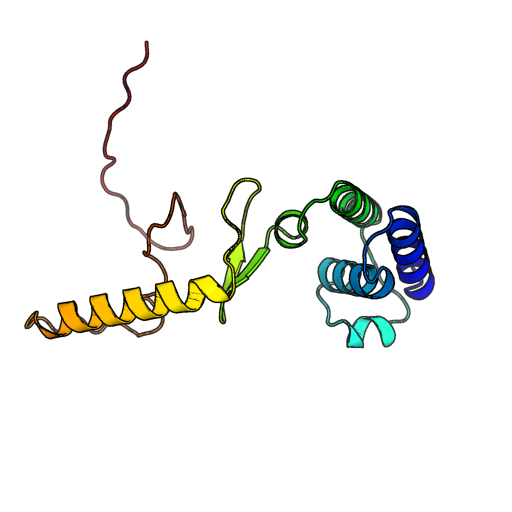6 -2.472 -11.865 1.00 70.06 90 PRO A O 1
ATOM 733 N N . ARG A 1 91 ? 8.447 -3.652 -13.563 1.00 73.94 91 ARG A N 1
ATOM 734 C CA . ARG A 1 91 ? 8.632 -4.901 -12.815 1.00 73.94 91 ARG A CA 1
ATOM 735 C C . ARG A 1 91 ? 10.120 -5.123 -12.526 1.00 73.94 91 ARG A C 1
ATOM 737 O O . ARG A 1 91 ? 10.936 -4.670 -13.330 1.00 73.94 91 ARG A O 1
ATOM 744 N N . PRO A 1 92 ? 10.498 -5.840 -11.456 1.00 65.81 92 PRO A N 1
ATOM 745 C CA . PRO A 1 92 ? 11.906 -6.125 -11.167 1.00 65.81 92 PRO A CA 1
ATOM 746 C C . PRO A 1 92 ? 12.630 -6.780 -12.351 1.00 65.81 92 PRO A C 1
ATOM 748 O O . PRO A 1 92 ? 13.763 -6.447 -12.669 1.00 65.81 92 PRO A O 1
ATOM 751 N N . GLU A 1 93 ? 11.942 -7.645 -13.096 1.00 64.44 93 GLU A N 1
ATOM 752 C CA . GLU A 1 93 ? 12.497 -8.327 -14.266 1.00 64.44 93 GLU A CA 1
ATOM 753 C C . GLU A 1 93 ? 12.811 -7.360 -15.422 1.00 64.44 93 GLU A C 1
ATOM 755 O O . GLU A 1 93 ? 13.658 -7.656 -16.265 1.00 64.44 93 GLU A O 1
ATOM 760 N N . THR A 1 94 ? 12.166 -6.186 -15.462 1.00 67.81 94 THR A N 1
ATOM 761 C CA . THR A 1 94 ? 12.449 -5.145 -16.465 1.00 67.81 94 THR A CA 1
ATOM 762 C C . THR A 1 94 ? 13.719 -4.349 -16.168 1.00 67.81 94 THR A C 1
ATOM 764 O O . THR A 1 94 ? 14.216 -3.671 -17.064 1.00 67.81 94 THR A O 1
ATOM 767 N N . GLU A 1 95 ? 14.309 -4.486 -14.976 1.00 69.50 95 GLU A N 1
ATOM 768 C CA . GLU A 1 95 ? 15.615 -3.889 -14.667 1.00 69.50 95 GLU A CA 1
ATOM 769 C C . GLU A 1 95 ? 16.718 -4.481 -15.551 1.00 69.50 95 GLU A C 1
ATOM 771 O O . GLU A 1 95 ? 17.528 -3.734 -16.095 1.00 69.50 95 GLU A O 1
ATOM 776 N N . LEU A 1 96 ? 16.672 -5.792 -15.819 1.00 70.56 96 LEU A N 1
ATOM 777 C CA . LEU A 1 96 ? 17.629 -6.471 -16.702 1.00 70.56 96 LEU A CA 1
ATOM 778 C C . LEU A 1 96 ? 17.582 -5.939 -18.141 1.00 70.56 96 LEU A C 1
ATOM 780 O O . LEU A 1 96 ? 18.607 -5.857 -18.815 1.00 70.56 96 LEU A O 1
ATOM 784 N N . LEU A 1 97 ? 16.392 -5.562 -18.623 1.00 71.06 97 LEU A N 1
ATOM 785 C CA . LEU A 1 97 ? 16.242 -4.958 -19.949 1.00 71.06 97 LEU A CA 1
ATOM 786 C C . LEU A 1 97 ? 16.863 -3.563 -20.000 1.00 71.06 97 LEU A C 1
ATOM 788 O O . LEU A 1 97 ? 17.474 -3.206 -21.007 1.00 71.06 97 LEU A O 1
ATOM 792 N N . VAL A 1 98 ? 16.728 -2.787 -18.924 1.00 72.00 98 VAL A N 1
ATOM 793 C CA . VAL A 1 98 ? 17.359 -1.469 -18.821 1.00 72.00 98 VAL A CA 1
ATOM 794 C C . VAL A 1 98 ? 18.879 -1.604 -18.735 1.00 72.00 98 VAL A C 1
ATOM 796 O O . VAL A 1 98 ? 19.577 -0.877 -19.432 1.00 72.00 98 VAL A O 1
ATOM 799 N N . GLU A 1 99 ? 19.398 -2.576 -17.982 1.00 71.56 99 GLU A N 1
ATOM 800 C CA . GLU A 1 99 ? 20.838 -2.864 -17.923 1.00 71.56 99 GLU A CA 1
ATOM 801 C C . GLU A 1 99 ? 21.411 -3.282 -19.284 1.00 71.56 99 GLU A C 1
ATOM 803 O O . GLU A 1 99 ? 22.501 -2.853 -19.668 1.00 71.56 99 GLU A O 1
ATOM 808 N N . GLU A 1 100 ? 20.689 -4.107 -20.047 1.00 75.81 100 GLU A N 1
ATOM 809 C CA . GLU A 1 100 ? 21.124 -4.490 -21.392 1.00 75.81 100 GLU A CA 1
ATOM 810 C C . GLU A 1 100 ? 21.095 -3.295 -22.351 1.00 75.81 100 GLU A C 1
ATOM 812 O O . GLU A 1 100 ? 22.031 -3.100 -23.130 1.00 75.81 100 GLU A O 1
ATOM 817 N N . ALA A 1 101 ? 20.051 -2.464 -22.275 1.00 75.50 101 ALA A N 1
ATOM 818 C CA . ALA A 1 101 ? 19.957 -1.240 -23.061 1.00 75.50 101 ALA A CA 1
ATOM 819 C C . ALA A 1 101 ? 21.110 -0.278 -22.732 1.00 75.50 101 ALA A C 1
ATOM 821 O O . ALA A 1 101 ? 21.767 0.221 -23.648 1.00 75.50 101 ALA A O 1
ATOM 822 N N . GLU A 1 102 ? 21.415 -0.085 -21.446 1.00 73.06 102 GLU A N 1
ATOM 823 C CA . GLU A 1 102 ? 22.550 0.711 -20.972 1.00 73.06 102 GLU A CA 1
ATOM 824 C C . GLU A 1 102 ? 23.873 0.161 -21.524 1.00 73.06 102 GLU A C 1
ATOM 826 O O . GLU A 1 102 ? 24.665 0.901 -22.110 1.00 73.06 102 GLU A O 1
ATOM 831 N N . ARG A 1 103 ? 24.084 -1.160 -21.450 1.00 72.81 103 ARG A N 1
ATOM 832 C CA . ARG A 1 103 ? 25.283 -1.816 -21.993 1.00 72.81 103 ARG A CA 1
ATOM 833 C C . ARG A 1 103 ? 25.441 -1.586 -23.496 1.00 72.81 103 ARG A C 1
ATOM 835 O O . ARG A 1 103 ? 26.554 -1.333 -23.964 1.00 72.81 103 ARG A O 1
ATOM 842 N N . ILE A 1 104 ? 24.355 -1.682 -24.263 1.00 75.81 104 ILE A N 1
ATOM 843 C CA . ILE A 1 104 ? 24.375 -1.439 -25.710 1.00 75.81 104 ILE A CA 1
ATOM 844 C C . ILE A 1 104 ? 24.730 0.023 -25.989 1.00 75.81 104 ILE A C 1
ATOM 846 O O . ILE A 1 104 ? 25.621 0.277 -26.800 1.00 75.81 104 ILE A O 1
ATOM 850 N N . VAL A 1 105 ? 24.096 0.977 -25.304 1.00 73.81 105 VAL A N 1
ATOM 851 C CA . VAL A 1 105 ? 24.367 2.413 -25.476 1.00 73.81 105 VAL A CA 1
ATOM 852 C C . VAL A 1 105 ? 25.826 2.737 -25.154 1.00 73.81 105 VAL A C 1
ATOM 854 O O . VAL A 1 105 ? 26.502 3.361 -25.971 1.00 73.81 105 VAL A O 1
ATOM 857 N N . LEU A 1 106 ? 26.360 2.238 -24.036 1.00 70.81 106 LEU A N 1
ATOM 858 C CA . LEU A 1 106 ? 27.767 2.424 -23.663 1.00 70.81 106 LEU A CA 1
ATOM 859 C C . LEU A 1 106 ? 28.727 1.829 -24.703 1.00 70.81 106 LEU A C 1
ATOM 861 O O . LEU A 1 106 ? 29.739 2.443 -25.046 1.00 70.81 106 LEU A O 1
ATOM 865 N N . ARG A 1 107 ? 28.397 0.660 -25.267 1.00 66.06 107 ARG A N 1
ATOM 866 C CA . ARG A 1 107 ? 29.183 0.041 -26.345 1.00 66.06 107 ARG A CA 1
ATOM 867 C C . ARG A 1 107 ? 29.181 0.886 -27.621 1.00 66.06 107 ARG A C 1
ATOM 869 O O . ARG A 1 107 ? 30.210 0.970 -28.287 1.00 66.06 107 ARG A O 1
ATOM 876 N N . TRP A 1 108 ? 28.051 1.502 -27.964 1.00 63.50 108 TRP A N 1
ATOM 877 C CA . TRP A 1 108 ? 27.939 2.404 -29.113 1.00 63.50 108 TRP A CA 1
ATOM 878 C C . TRP A 1 108 ? 28.703 3.716 -28.894 1.00 63.50 108 TRP A C 1
ATOM 880 O O . TRP A 1 108 ? 29.441 4.145 -29.781 1.00 63.50 108 TRP A O 1
ATOM 890 N N . LEU A 1 109 ? 28.603 4.309 -27.702 1.00 59.50 109 LEU A N 1
ATOM 891 C CA . LEU A 1 109 ? 29.323 5.533 -27.338 1.00 59.50 109 LEU A CA 1
ATOM 892 C C . LEU A 1 109 ? 30.846 5.325 -27.286 1.00 59.50 109 LEU A C 1
ATOM 894 O O . LEU A 1 109 ? 31.600 6.211 -27.684 1.00 59.50 109 LEU A O 1
ATOM 898 N N . GLY A 1 110 ? 31.317 4.130 -26.913 1.00 55.06 110 GLY A N 1
ATOM 899 C CA . GLY A 1 110 ? 32.739 3.765 -26.965 1.00 55.06 110 GLY A CA 1
ATOM 900 C C . GLY A 1 110 ? 33.349 3.737 -28.377 1.00 55.06 110 GLY A C 1
ATOM 901 O O . GLY A 1 110 ? 34.571 3.770 -28.517 1.00 55.06 110 GLY A O 1
ATOM 902 N N . HIS A 1 111 ? 32.528 3.710 -29.435 1.00 47.03 111 HIS A N 1
ATOM 903 C CA . HIS A 1 111 ? 32.982 3.795 -30.829 1.00 47.03 111 HIS A CA 1
ATOM 904 C C . HIS A 1 111 ? 33.001 5.227 -31.389 1.00 47.03 111 HIS A C 1
ATOM 906 O O . HIS A 1 111 ? 33.620 5.470 -32.431 1.00 47.03 111 HIS A O 1
ATOM 912 N N . THR A 1 112 ? 32.381 6.195 -30.711 1.00 39.22 112 THR A N 1
ATOM 913 C CA . THR A 1 112 ? 32.401 7.604 -31.117 1.00 39.22 112 THR A CA 1
ATOM 914 C C . THR A 1 112 ? 33.527 8.344 -30.400 1.00 39.22 112 THR A C 1
ATOM 916 O O . THR A 1 112 ? 33.551 8.432 -29.180 1.00 39.22 112 THR A O 1
ATOM 919 N N . LYS A 1 113 ? 34.473 8.916 -31.156 1.00 35.78 113 LYS A N 1
ATOM 920 C CA . LYS A 1 113 ? 35.653 9.658 -30.654 1.00 35.78 113 LYS A CA 1
ATOM 921 C C . LYS A 1 113 ? 35.320 11.015 -30.003 1.00 35.78 113 LYS A C 1
ATOM 923 O O . LYS A 1 113 ? 36.144 11.928 -30.015 1.00 35.78 113 LYS A O 1
ATOM 928 N N . HIS A 1 114 ? 34.113 11.189 -29.484 1.00 39.91 114 HIS A N 1
ATOM 929 C CA . HIS A 1 114 ? 33.702 12.379 -28.756 1.00 39.91 114 HIS A CA 1
ATOM 930 C C . HIS A 1 114 ? 33.344 11.939 -27.347 1.00 39.91 114 HIS A C 1
ATOM 932 O O . HIS A 1 114 ? 32.255 11.434 -27.098 1.00 39.91 114 HIS A O 1
ATOM 938 N N . ALA A 1 115 ? 34.324 12.083 -26.453 1.00 35.59 115 ALA A N 1
ATOM 939 C CA . ALA A 1 115 ? 34.108 12.024 -25.022 1.00 35.59 115 ALA A CA 1
ATOM 940 C C . ALA A 1 115 ? 33.128 13.144 -24.664 1.00 35.59 115 ALA A C 1
ATOM 942 O O . ALA A 1 115 ? 33.491 14.318 -24.625 1.00 35.59 115 ALA A O 1
ATOM 943 N N . VAL A 1 116 ? 31.866 12.774 -24.505 1.00 40.78 116 VAL A N 1
ATOM 944 C CA . VAL A 1 116 ? 30.909 13.568 -23.752 1.00 40.78 116 VAL A CA 1
ATOM 945 C C . VAL A 1 116 ? 30.920 12.928 -22.376 1.00 40.78 116 VAL A C 1
ATOM 947 O O . VAL A 1 116 ? 30.539 11.766 -22.238 1.00 40.78 116 VAL A O 1
ATOM 950 N N . ASP A 1 117 ? 31.464 13.646 -21.398 1.00 34.62 117 ASP A N 1
ATOM 951 C CA . ASP A 1 117 ? 31.414 13.256 -19.995 1.00 34.62 117 ASP A CA 1
ATOM 952 C C . ASP A 1 117 ? 29.940 13.188 -19.585 1.00 34.62 117 ASP A C 1
ATOM 954 O O . ASP A 1 117 ? 29.312 14.204 -19.297 1.00 34.62 117 ASP A O 1
ATOM 958 N N . PHE A 1 118 ? 29.364 11.989 -19.625 1.00 40.38 118 PHE A N 1
ATOM 959 C CA . PHE A 1 118 ? 28.061 11.737 -19.035 1.00 40.38 118 PHE A CA 1
ATOM 960 C C . PHE A 1 118 ? 28.286 11.400 -17.561 1.00 40.38 118 PHE A C 1
ATOM 962 O O . PHE A 1 118 ? 28.934 10.386 -17.274 1.00 40.38 118 PHE A O 1
ATOM 969 N N . PRO A 1 119 ? 27.771 12.196 -16.608 1.00 37.19 119 PRO A N 1
ATOM 970 C CA . PRO A 1 119 ? 27.642 11.707 -15.250 1.00 37.19 119 PRO A CA 1
ATOM 971 C C . PRO A 1 119 ? 26.719 10.487 -15.315 1.00 37.19 119 PRO A C 1
ATOM 973 O O . PRO A 1 119 ? 25.602 10.552 -15.826 1.00 37.19 119 PRO A O 1
ATOM 976 N N . SER A 1 120 ? 27.208 9.351 -14.826 1.00 43.44 120 SER A N 1
ATOM 977 C CA . SER A 1 120 ? 26.538 8.042 -14.834 1.00 43.44 120 SER A CA 1
ATOM 978 C C . SER A 1 120 ? 25.134 8.043 -14.211 1.00 43.44 120 SER A C 1
ATOM 980 O O . SER A 1 120 ? 24.388 7.084 -14.367 1.00 43.44 120 SER A O 1
ATOM 982 N N . GLU A 1 121 ? 24.756 9.123 -13.531 1.00 40.03 121 GLU A N 1
ATOM 983 C CA . GLU A 1 121 ? 23.453 9.318 -12.899 1.00 40.03 121 GLU A CA 1
ATOM 984 C C . GLU A 1 121 ? 22.396 9.934 -13.845 1.00 40.03 121 GLU A C 1
ATOM 986 O O . GLU A 1 121 ? 21.204 9.804 -13.580 1.00 40.03 121 GLU A O 1
ATOM 991 N N . GLU A 1 122 ? 22.785 10.539 -14.978 1.00 40.75 122 GLU A N 1
ATOM 992 C CA . GLU A 1 122 ? 21.857 11.206 -15.918 1.00 40.75 122 GLU A CA 1
ATOM 993 C C . GLU A 1 122 ? 21.387 10.326 -17.093 1.00 40.75 122 GLU A C 1
ATOM 995 O O . GLU A 1 122 ? 20.407 10.659 -17.760 1.00 40.75 122 GLU A O 1
ATOM 1000 N N . ILE A 1 123 ? 22.022 9.175 -17.351 1.00 38.84 123 ILE A N 1
ATOM 1001 C CA . ILE A 1 123 ? 21.674 8.311 -18.504 1.00 38.84 123 ILE A CA 1
ATOM 1002 C C . ILE A 1 123 ? 20.297 7.625 -18.332 1.00 38.84 123 ILE A C 1
ATOM 1004 O O . ILE A 1 123 ? 19.698 7.144 -19.294 1.00 38.84 123 ILE A O 1
ATOM 1008 N N . MET A 1 124 ? 19.712 7.649 -17.135 1.00 35.81 124 MET A N 1
ATOM 1009 C CA . MET A 1 124 ? 18.514 6.869 -16.798 1.00 35.81 124 MET A CA 1
ATOM 1010 C C . MET A 1 124 ? 17.161 7.501 -17.171 1.00 35.81 124 MET A C 1
ATOM 1012 O O . MET A 1 124 ? 16.131 7.071 -16.656 1.00 35.81 124 MET A O 1
ATOM 1016 N N . ALA A 1 125 ? 17.113 8.479 -18.080 1.00 37.62 125 ALA A N 1
ATOM 1017 C CA . ALA A 1 125 ? 15.864 9.196 -18.373 1.00 37.62 125 ALA A CA 1
ATOM 1018 C C . ALA A 1 125 ? 15.394 9.199 -19.838 1.00 37.62 125 ALA A C 1
ATOM 1020 O O . ALA A 1 125 ? 14.420 9.885 -20.141 1.00 37.62 125 ALA A O 1
ATOM 1021 N N . GLN A 1 126 ? 16.001 8.433 -20.754 1.00 33.78 126 GLN A N 1
ATOM 1022 C CA . GLN A 1 126 ? 15.453 8.278 -22.114 1.00 33.78 126 GLN A CA 1
ATOM 1023 C C . GLN A 1 126 ? 15.594 6.857 -22.669 1.00 33.78 126 GLN A C 1
ATOM 1025 O O . GLN A 1 126 ? 16.153 6.630 -23.737 1.00 33.78 126 GLN A O 1
ATOM 1030 N N . VAL A 1 127 ? 14.998 5.882 -21.985 1.00 36.31 127 VAL A N 1
ATOM 1031 C CA . VAL A 1 127 ? 14.518 4.672 -22.663 1.00 36.31 127 VAL A CA 1
ATOM 1032 C C . VAL A 1 127 ? 13.010 4.835 -22.809 1.00 36.31 127 VAL A C 1
ATOM 1034 O O . VAL A 1 127 ? 12.239 4.596 -21.885 1.00 36.31 127 VAL A O 1
ATOM 1037 N N . SER A 1 128 ? 12.600 5.348 -23.971 1.00 34.19 128 SER A N 1
ATOM 1038 C CA . SER A 1 128 ? 11.197 5.585 -24.316 1.00 34.19 128 SER A CA 1
ATOM 1039 C C . SER A 1 128 ? 10.487 4.248 -24.549 1.00 34.19 128 SER A C 1
ATOM 1041 O O . SER A 1 128 ? 10.325 3.799 -25.681 1.00 34.19 128 SER A O 1
ATOM 1043 N N . ILE A 1 129 ? 10.071 3.584 -23.470 1.00 37.69 129 ILE A N 1
ATOM 1044 C CA . ILE A 1 129 ? 9.039 2.543 -23.523 1.00 37.69 129 ILE A CA 1
ATOM 1045 C C . ILE A 1 129 ? 7.724 3.234 -23.157 1.00 37.69 129 ILE A C 1
ATOM 1047 O O . ILE A 1 129 ? 7.246 3.152 -22.033 1.00 37.69 129 ILE A O 1
ATOM 1051 N N . GLY A 1 130 ? 7.176 3.975 -24.124 1.00 31.45 130 GLY A N 1
ATOM 1052 C CA . GLY A 1 130 ? 5.850 4.592 -24.045 1.00 31.45 130 GLY A CA 1
ATOM 1053 C C . GLY A 1 130 ? 5.765 5.843 -23.160 1.00 31.45 130 GLY A C 1
ATOM 1054 O O . GLY A 1 130 ? 5.795 5.760 -21.941 1.00 31.45 130 GLY A O 1
ATOM 1055 N N . ASN A 1 131 ? 5.588 7.004 -23.800 1.00 33.28 131 ASN A N 1
ATOM 1056 C CA . ASN A 1 131 ? 5.046 8.255 -23.243 1.00 33.28 131 ASN A CA 1
ATOM 1057 C C . ASN A 1 131 ? 5.347 8.557 -21.760 1.00 33.28 131 ASN A C 1
ATOM 1059 O O . ASN A 1 131 ? 4.427 8.722 -20.957 1.00 33.28 131 ASN A O 1
ATOM 1063 N N . PHE A 1 132 ? 6.623 8.721 -21.409 1.00 36.28 132 PHE A N 1
ATOM 1064 C CA . PHE A 1 132 ? 7.017 9.333 -20.140 1.00 36.28 132 PHE A CA 1
ATOM 1065 C C . PHE A 1 132 ? 7.403 10.802 -20.348 1.00 36.28 132 PHE A C 1
ATOM 1067 O O . PHE A 1 132 ? 8.278 11.125 -21.147 1.00 36.28 132 PHE A O 1
ATOM 1074 N N . SER A 1 133 ? 6.730 11.694 -19.618 1.00 27.31 133 SER A N 1
ATOM 1075 C CA . SER A 1 133 ? 7.098 13.103 -19.467 1.00 27.31 133 SER A CA 1
ATOM 1076 C C . SER A 1 133 ? 7.678 13.284 -18.069 1.00 27.31 133 SER A C 1
ATOM 1078 O O . SER A 1 133 ? 6.995 13.032 -17.077 1.00 27.31 133 SER A O 1
ATOM 1080 N N . ILE A 1 134 ? 8.941 13.701 -18.004 1.00 32.72 134 ILE A N 1
ATOM 1081 C CA . ILE A 1 134 ? 9.602 14.155 -16.781 1.00 32.72 134 ILE A CA 1
ATOM 1082 C C . ILE A 1 134 ? 9.595 15.690 -16.840 1.00 32.72 134 ILE A C 1
ATOM 1084 O O . ILE A 1 134 ? 10.267 16.281 -17.681 1.00 32.72 134 ILE A O 1
ATOM 1088 N N . ALA A 1 135 ? 8.792 16.327 -15.988 1.00 29.69 135 ALA A N 1
ATOM 1089 C CA . ALA A 1 135 ? 8.984 17.715 -15.558 1.00 29.69 135 ALA A CA 1
ATOM 1090 C C . ALA A 1 135 ? 9.689 17.616 -14.197 1.00 29.69 135 ALA A C 1
ATOM 1092 O O . ALA A 1 135 ? 9.214 16.885 -13.332 1.00 29.69 135 ALA A O 1
ATOM 1093 N N . ASP A 1 136 ? 10.912 18.106 -14.011 1.00 30.02 136 ASP A N 1
ATOM 1094 C CA . ASP A 1 136 ? 11.320 19.507 -13.833 1.00 30.02 136 ASP A CA 1
ATOM 1095 C C . ASP A 1 136 ? 12.871 19.477 -13.725 1.00 30.02 136 ASP A C 1
ATOM 1097 O O . ASP A 1 136 ? 13.405 18.536 -13.153 1.00 30.02 136 ASP A O 1
ATOM 1101 N N . THR A 1 137 ? 13.727 20.379 -14.215 1.00 33.53 137 THR A N 1
ATOM 1102 C CA . THR A 1 137 ? 13.685 21.832 -14.402 1.00 33.53 137 THR A CA 1
ATOM 1103 C C . THR A 1 137 ? 14.758 22.251 -15.431 1.00 33.53 137 THR A C 1
ATOM 1105 O O . THR A 1 137 ? 15.809 21.628 -15.531 1.00 33.53 137 THR A O 1
ATOM 1108 N N . ARG A 1 138 ? 14.516 23.392 -16.097 1.00 29.39 138 ARG A N 1
ATOM 1109 C CA . ARG A 1 138 ? 15.372 24.156 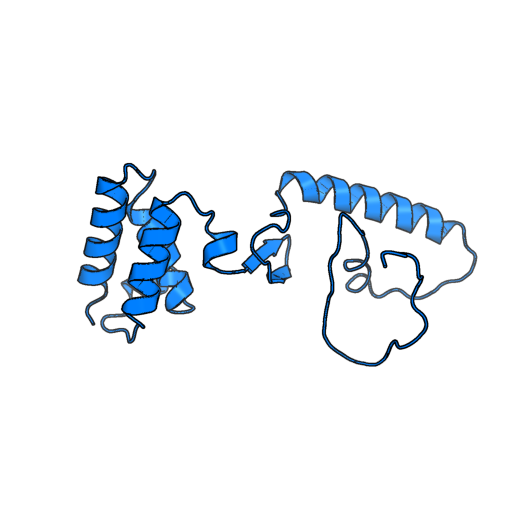-17.041 1.00 29.39 138 ARG A CA 1
ATOM 1110 C C . ARG A 1 138 ? 15.383 23.708 -18.508 1.00 29.39 138 ARG A C 1
ATOM 1112 O O . ARG A 1 138 ? 16.168 22.879 -18.935 1.00 29.39 138 ARG A O 1
ATOM 1119 N N . ASN A 1 139 ? 14.577 24.451 -19.274 1.00 37.16 139 ASN A N 1
ATOM 1120 C CA . ASN A 1 139 ? 14.748 24.793 -20.686 1.00 37.16 139 ASN A CA 1
ATOM 1121 C C . ASN A 1 139 ? 15.134 23.654 -21.635 1.00 37.16 139 ASN A C 1
ATOM 1123 O O . ASN A 1 139 ? 16.300 23.489 -21.976 1.00 37.16 139 ASN A O 1
ATOM 1127 N N . TRP A 1 140 ? 14.117 23.047 -22.248 1.00 26.47 140 TRP A N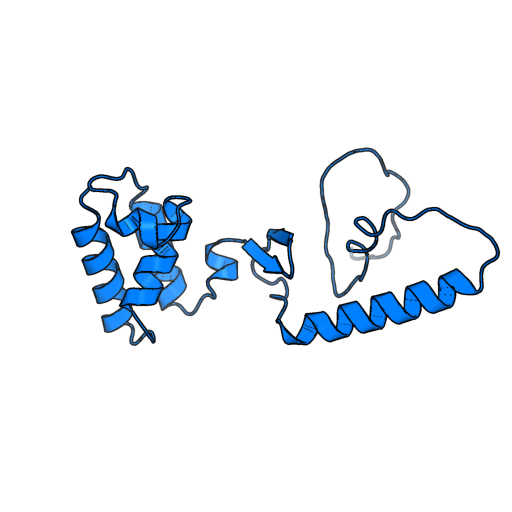 1
ATOM 1128 C CA . TRP A 1 140 ? 14.234 22.689 -23.658 1.00 26.47 140 TRP A CA 1
ATOM 1129 C C . TRP A 1 140 ? 12.904 22.891 -24.390 1.00 26.47 140 TRP A C 1
ATOM 1131 O O . TRP A 1 140 ? 12.082 21.993 -24.529 1.00 26.47 140 TRP A O 1
ATOM 1141 N N . CYS A 1 141 ? 12.697 24.116 -24.877 1.00 29.28 141 CYS A N 1
ATOM 1142 C CA . CYS A 1 141 ? 11.839 24.361 -26.031 1.00 29.28 141 CYS A CA 1
ATOM 1143 C C . CYS A 1 141 ? 12.673 24.125 -27.295 1.00 29.28 141 CYS A C 1
ATOM 1145 O O . CYS A 1 141 ? 13.629 24.860 -27.531 1.00 29.28 141 CYS A O 1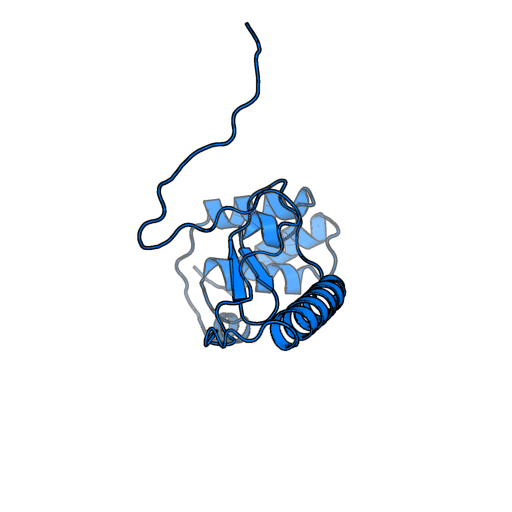
ATOM 1147 N N . SER A 1 142 ? 12.308 23.153 -28.132 1.00 31.84 142 SER A N 1
ATOM 1148 C CA . SER A 1 142 ? 12.118 23.398 -29.574 1.00 31.84 142 SER A CA 1
ATOM 1149 C C . SER A 1 142 ? 11.532 22.190 -30.317 1.00 31.84 142 SER A C 1
ATOM 1151 O O . SER A 1 142 ? 12.116 21.115 -30.379 1.00 31.84 142 SER A O 1
ATOM 1153 N N . SER A 1 143 ? 10.375 22.473 -30.926 1.00 30.19 143 SER A N 1
ATOM 1154 C CA . SER A 1 143 ? 9.722 21.838 -32.081 1.00 30.19 143 SER A CA 1
ATOM 1155 C C . SER A 1 143 ? 9.273 20.374 -31.983 1.00 30.19 143 SER A C 1
ATOM 1157 O O . SER A 1 143 ? 9.957 19.446 -32.398 1.00 30.19 143 SER A O 1
ATOM 1159 N N . THR A 1 144 ? 8.022 20.242 -31.534 1.00 35.19 144 THR A N 1
ATOM 1160 C CA . THR A 1 144 ? 6.924 19.464 -32.141 1.00 35.19 144 THR A CA 1
ATOM 1161 C C . THR A 1 144 ? 7.205 18.786 -33.487 1.00 35.19 144 THR A C 1
ATOM 1163 O O . THR A 1 144 ? 7.383 19.460 -34.503 1.00 35.19 144 THR A O 1
ATOM 1166 N N . SER A 1 145 ? 7.035 17.466 -33.523 1.00 30.11 145 SER A N 1
ATOM 1167 C CA . SER A 1 145 ? 6.472 16.770 -34.676 1.00 30.11 145 SER A CA 1
ATOM 1168 C C . SER A 1 145 ? 4.939 16.883 -34.640 1.00 30.11 145 SER A C 1
ATOM 1170 O O . SER A 1 145 ? 4.287 16.412 -33.713 1.00 30.11 145 SER A O 1
ATOM 1172 N N . ALA A 1 146 ? 4.349 17.516 -35.656 1.00 31.98 146 ALA A N 1
ATOM 1173 C CA . ALA A 1 146 ? 3.002 17.152 -36.108 1.00 31.98 146 ALA A CA 1
ATOM 1174 C C . ALA A 1 146 ? 3.113 15.775 -36.802 1.00 31.98 146 ALA A C 1
ATOM 1176 O O . ALA A 1 146 ? 4.139 15.540 -37.449 1.00 31.98 146 ALA A O 1
ATOM 1177 N N . PRO A 1 147 ? 2.130 14.858 -36.682 1.00 37.19 147 PRO A N 1
ATOM 1178 C CA . PRO A 1 147 ? 0.830 15.050 -37.335 1.00 37.19 147 PRO A CA 1
ATOM 1179 C C . PRO A 1 147 ? -0.380 14.460 -36.578 1.00 37.19 147 PRO A C 1
ATOM 1181 O O . PRO A 1 147 ? -0.302 13.386 -35.997 1.00 37.19 147 PRO A O 1
ATOM 1184 N N . ALA A 1 148 ? -1.538 15.112 -36.686 1.00 28.77 148 ALA A N 1
ATOM 1185 C CA . ALA A 1 148 ? -2.837 14.436 -36.749 1.00 28.77 148 ALA A CA 1
ATOM 1186 C C . ALA A 1 148 ? -3.863 15.432 -37.299 1.00 28.77 148 ALA A C 1
ATOM 1188 O O . ALA A 1 148 ? -4.252 16.387 -36.631 1.00 28.77 148 ALA A O 1
ATOM 1189 N N . ALA A 1 149 ? -4.228 15.232 -38.561 1.00 33.22 149 ALA A N 1
ATOM 1190 C CA . ALA A 1 149 ? -5.447 15.772 -39.125 1.00 33.22 149 ALA A CA 1
ATOM 1191 C C . ALA A 1 149 ? -6.626 15.025 -38.497 1.00 33.22 149 ALA A C 1
ATOM 1193 O O . ALA A 1 149 ? -6.605 13.801 -38.511 1.00 33.22 149 ALA A O 1
ATOM 1194 N N . GLU A 1 150 ? -7.628 15.749 -38.007 1.00 30.98 150 GLU A N 1
ATOM 1195 C CA . GLU A 1 150 ? -9.018 15.291 -37.939 1.00 30.98 150 GLU A CA 1
ATOM 1196 C C . GLU A 1 150 ? -9.930 16.511 -37.708 1.00 30.98 150 GLU A C 1
ATOM 1198 O O . GLU A 1 150 ? -9.991 17.058 -36.611 1.00 30.98 150 GLU A O 1
ATOM 1203 N N . THR A 1 151 ? -10.585 16.903 -38.813 1.00 33.31 151 THR A N 1
ATOM 1204 C CA . THR A 1 151 ? -11.747 17.808 -39.008 1.00 33.31 151 THR A CA 1
ATOM 1205 C C . THR A 1 151 ? -11.718 19.240 -38.484 1.00 33.31 151 THR A C 1
ATOM 1207 O O . THR A 1 151 ? -11.801 19.455 -37.259 1.00 33.31 151 THR A O 1
#

Radius of gyration: 21.41 Å; chains: 1; bounding box: 49×37×59 Å

pLDDT: mean 71.11, std 23.74, range [26.47, 96.62]

Secondary structure (DSSP, 8-state):
-BHHHHHHHHHHHHHHTT-SSHHHHHHHHHHHHHTS-HHHHHH-SB----HHHHHHHHHHHHTT--HHHHTTEEEETTEEEE--TTS----THHHHHHHHHHHHHHHHHTTSS------TTTGGG---SS------SS-------------